Protein AF-Q2UN15-F1 (afdb_monomer_lite)

Radius of gyration: 18.94 Å; chains: 1; bounding box: 46×38×46 Å

pLDDT: mean 88.73, std 11.24, range [35.12, 97.62]

Organism: Aspergillus oryzae (strain ATCC 42149 / RIB 40) (NCBI:txid510516)

Secondary structure (DSSP, 8-state):
--S--SSTTHHHHHHHHHTSSSTT----SEEEEE-TTT--EEEEEEGGGEE-GGG--EEHHHHHHHHHHHSTTTEEEEEEEEE--TT-SSPEEEEEEEEPTT----------

Foldseek 3Di:
DDPFADDPCGNVVRCVQFDPVPHPGGDPQWDWDADPPPRDIDTQGGNVQWAAWPNDTGGCVVVVVCCCVPVVVWFPDKDKHWDDDPPDPGIDIDMDTDTDVPRDDPPPDDPD

Structure (mmCIF, N/CA/C/O backbone):
data_AF-Q2UN15-F1
#
_entry.id   AF-Q2UN15-F1
#
loop_
_atom_site.group_PDB
_atom_site.id
_atom_site.type_symbol
_atom_site.label_atom_id
_atom_site.label_alt_id
_atom_site.label_comp_id
_atom_site.label_asym_id
_atom_site.label_entity_id
_atom_site.label_seq_id
_atom_site.pdbx_PDB_ins_code
_atom_site.Cartn_x
_atom_site.Cartn_y
_atom_site.Cartn_z
_atom_site.occupancy
_atom_site.B_iso_or_equiv
_atom_site.auth_seq_id
_atom_site.auth_comp_id
_atom_site.auth_asym_id
_atom_site.auth_atom_id
_atom_site.pdbx_PDB_model_num
ATOM 1 N N . MET A 1 1 ? 13.603 -16.073 -10.465 1.00 84.44 1 MET A N 1
ATOM 2 C CA . MET A 1 1 ? 12.562 -15.554 -11.373 1.00 84.44 1 MET A CA 1
ATOM 3 C C . MET A 1 1 ? 11.772 -16.713 -11.947 1.00 84.44 1 MET A C 1
ATOM 5 O O . MET A 1 1 ? 12.401 -17.716 -12.276 1.00 84.44 1 MET A O 1
ATOM 9 N N . PRO A 1 2 ? 10.439 -16.611 -12.058 1.00 91.31 2 PRO A N 1
ATOM 10 C CA . PRO A 1 2 ? 9.647 -17.548 -12.850 1.00 91.31 2 PRO A CA 1
ATOM 11 C C . PRO A 1 2 ? 10.172 -17.654 -14.288 1.00 91.31 2 PRO A C 1
ATOM 13 O O . PRO A 1 2 ? 10.703 -16.686 -14.832 1.00 91.31 2 PRO A O 1
ATOM 16 N N . VAL A 1 3 ? 10.016 -18.823 -14.912 1.00 92.25 3 VAL A N 1
ATOM 17 C CA . VAL A 1 3 ? 10.369 -19.001 -16.333 1.00 92.25 3 VAL A CA 1
ATOM 18 C C . VAL A 1 3 ? 9.322 -18.325 -17.224 1.00 92.25 3 VAL A C 1
ATOM 20 O O . VAL A 1 3 ? 9.669 -17.620 -18.165 1.00 92.25 3 VAL A O 1
ATOM 23 N N . SER A 1 4 ? 8.039 -18.512 -16.904 1.00 95.06 4 SER A N 1
ATOM 24 C CA . SER A 1 4 ? 6.898 -17.892 -17.578 1.00 95.06 4 SER A CA 1
ATOM 25 C C . SER A 1 4 ? 5.624 -18.043 -16.744 1.00 95.06 4 SER A C 1
ATOM 27 O O . SER A 1 4 ? 5.589 -18.812 -15.780 1.00 95.06 4 SER A O 1
ATOM 29 N N . PHE A 1 5 ? 4.557 -17.327 -17.110 1.00 97.38 5 PHE A N 1
ATOM 30 C CA . PHE A 1 5 ? 3.218 -17.655 -16.619 1.00 97.38 5 PHE A CA 1
ATOM 31 C C . PHE A 1 5 ? 2.614 -18.822 -17.400 1.00 97.38 5 PHE A C 1
ATOM 33 O O . PHE A 1 5 ? 2.872 -19.002 -18.587 1.00 97.38 5 PHE A O 1
ATOM 40 N N . TRP A 1 6 ? 1.765 -19.591 -16.725 1.00 96.94 6 TRP A N 1
ATOM 41 C CA . TRP A 1 6 ? 1.025 -20.694 -17.326 1.00 96.94 6 TRP A CA 1
ATOM 42 C C . TRP A 1 6 ? -0.119 -20.204 -18.235 1.00 96.94 6 TRP A C 1
ATOM 44 O O . TRP A 1 6 ? -0.790 -19.214 -17.927 1.00 96.94 6 TRP A O 1
ATOM 54 N N . GLY A 1 7 ? -0.382 -20.941 -19.320 1.00 95.88 7 GLY A N 1
ATOM 55 C CA . GLY A 1 7 ? -1.495 -20.707 -20.247 1.00 95.88 7 GLY A CA 1
ATOM 56 C C . GLY A 1 7 ? -1.145 -19.874 -21.487 1.00 95.88 7 GLY A C 1
ATOM 57 O O . GLY A 1 7 ? 0.006 -19.502 -21.722 1.00 95.88 7 GLY A O 1
ATOM 58 N N . GLN A 1 8 ? -2.164 -19.593 -22.305 1.00 97.06 8 GLN A N 1
ATOM 59 C CA . GLN A 1 8 ? -2.020 -18.790 -23.522 1.00 97.06 8 GLN A CA 1
ATOM 60 C C . GLN A 1 8 ? -1.488 -17.388 -23.190 1.00 97.06 8 GLN A C 1
ATOM 62 O O . GLN A 1 8 ? -1.878 -16.777 -22.193 1.00 97.06 8 GLN A O 1
ATOM 67 N N . ASP A 1 9 ? -0.562 -16.897 -24.018 1.00 96.56 9 ASP A N 1
ATOM 68 C CA . ASP A 1 9 ? 0.125 -15.611 -23.838 1.00 96.56 9 ASP A CA 1
ATOM 69 C C . ASP A 1 9 ? 0.858 -15.456 -22.489 1.00 96.56 9 ASP A C 1
ATOM 71 O O . ASP A 1 9 ? 1.171 -14.338 -22.073 1.00 96.56 9 ASP A O 1
ATOM 75 N N . GLY A 1 10 ? 1.197 -16.563 -21.817 1.00 97.06 10 GLY A N 1
ATOM 76 C CA . GLY A 1 10 ? 1.881 -16.557 -20.524 1.00 97.06 10 GLY A CA 1
ATOM 77 C C . GLY A 1 10 ? 3.171 -15.728 -20.503 1.00 97.06 10 GLY A C 1
ATOM 78 O O . GLY A 1 10 ? 3.349 -14.888 -19.624 1.00 97.06 10 GLY A O 1
ATOM 79 N N . ASN A 1 11 ? 4.023 -15.868 -21.524 1.00 96.06 11 ASN A N 1
ATOM 80 C CA . ASN A 1 11 ? 5.242 -15.059 -21.668 1.00 96.06 11 ASN A CA 1
ATOM 81 C C . ASN A 1 11 ? 4.942 -13.560 -21.802 1.00 96.06 11 ASN A C 1
ATOM 83 O O . ASN A 1 11 ? 5.592 -12.742 -21.157 1.00 96.06 11 ASN A O 1
ATOM 87 N N . LYS A 1 12 ? 3.933 -13.188 -22.604 1.00 96.50 12 LYS A N 1
ATOM 88 C CA . LYS A 1 12 ? 3.556 -11.779 -22.792 1.00 96.50 12 LYS A CA 1
ATOM 89 C C . LYS A 1 12 ? 2.997 -11.182 -21.504 1.00 96.50 12 LYS A C 1
ATOM 91 O O . LYS A 1 12 ? 3.341 -10.058 -21.161 1.00 96.50 12 LYS A O 1
ATOM 96 N N . ARG A 1 13 ? 2.158 -11.928 -20.778 1.00 96.44 13 ARG A N 1
ATOM 97 C CA . ARG A 1 13 ? 1.595 -11.501 -19.485 1.00 96.44 13 ARG A CA 1
ATOM 98 C C . ARG A 1 13 ? 2.679 -11.350 -18.422 1.00 96.44 13 ARG A C 1
ATOM 100 O O . ARG A 1 13 ? 2.653 -10.374 -17.684 1.00 96.44 13 ARG A O 1
ATOM 107 N N . TYR A 1 14 ? 3.628 -12.280 -18.382 1.00 96.00 14 TYR A N 1
ATOM 108 C CA . TYR A 1 14 ? 4.769 -12.229 -17.475 1.00 96.00 14 TYR A CA 1
ATOM 109 C C . TYR A 1 14 ? 5.663 -11.015 -17.752 1.00 96.00 14 TYR A C 1
ATOM 111 O O . TYR A 1 14 ? 5.945 -10.238 -16.843 1.00 96.00 14 TYR A O 1
ATOM 119 N N . HIS A 1 15 ? 6.019 -10.786 -19.021 1.00 95.69 15 HIS A N 1
ATOM 120 C CA . HIS A 1 15 ? 6.769 -9.598 -19.425 1.00 95.69 15 HIS A CA 1
ATOM 121 C C . HIS A 1 15 ? 6.006 -8.311 -19.099 1.00 95.69 15 HIS A C 1
ATOM 123 O O . HIS A 1 15 ? 6.569 -7.376 -18.540 1.00 95.69 15 HIS A O 1
ATOM 129 N N . LYS A 1 16 ? 4.705 -8.261 -19.411 1.00 95.25 16 LYS A N 1
ATOM 130 C CA . LYS A 1 16 ? 3.857 -7.104 -19.109 1.00 95.25 16 LYS A CA 1
ATOM 131 C C . LYS A 1 16 ? 3.799 -6.795 -17.612 1.00 95.25 16 LYS A C 1
ATOM 133 O O . LYS A 1 16 ? 3.758 -5.626 -17.257 1.00 95.25 16 LYS A O 1
ATOM 138 N N . ALA A 1 17 ? 3.781 -7.821 -16.764 1.00 93.38 17 ALA A N 1
ATOM 139 C CA . ALA A 1 17 ? 3.676 -7.657 -15.320 1.00 93.38 17 ALA A CA 1
ATOM 140 C C . ALA A 1 17 ? 4.956 -7.107 -14.672 1.00 93.38 17 ALA A C 1
ATOM 142 O O . ALA A 1 17 ? 4.837 -6.354 -13.715 1.00 93.38 17 ALA A O 1
ATOM 143 N N . TYR A 1 18 ? 6.145 -7.471 -15.173 1.00 95.56 18 TYR A N 1
ATOM 144 C CA . TYR A 1 18 ? 7.397 -7.210 -14.446 1.00 95.56 18 TYR A CA 1
ATOM 145 C C . TYR A 1 18 ? 8.525 -6.563 -15.254 1.00 95.56 18 TYR A C 1
ATOM 147 O O . TYR A 1 18 ? 9.504 -6.152 -14.657 1.00 95.56 18 TYR A O 1
ATOM 155 N N . PHE A 1 19 ? 8.451 -6.498 -16.584 1.00 95.56 19 PHE A N 1
ATOM 156 C CA . PHE A 1 19 ? 9.568 -6.028 -17.427 1.00 95.56 19 PHE A CA 1
ATOM 157 C C . PHE A 1 19 ? 9.156 -4.965 -18.452 1.00 95.56 19 PHE A C 1
ATOM 159 O O . PHE A 1 19 ? 9.990 -4.441 -19.179 1.00 95.56 19 PHE A O 1
ATOM 166 N N . ALA A 1 20 ? 7.864 -4.641 -18.553 1.00 95.06 20 ALA A N 1
ATOM 167 C CA . ALA A 1 20 ? 7.374 -3.691 -19.550 1.00 95.06 20 ALA A CA 1
ATOM 168 C C . ALA A 1 20 ? 7.716 -2.227 -19.242 1.00 95.06 20 ALA A C 1
ATOM 170 O O . ALA A 1 20 ? 7.676 -1.405 -20.152 1.00 95.06 20 ALA A O 1
ATOM 171 N N . GLU A 1 21 ? 8.015 -1.898 -17.986 1.00 93.69 21 GLU A N 1
ATOM 172 C CA . GLU A 1 21 ? 8.323 -0.526 -17.574 1.00 93.69 21 GLU A CA 1
ATOM 173 C C . GLU A 1 21 ? 9.798 -0.170 -17.804 1.00 93.69 21 GLU A C 1
ATOM 175 O O . GLU A 1 21 ? 10.104 0.918 -18.285 1.00 93.69 21 GLU A O 1
ATOM 180 N N . PHE A 1 22 ? 10.706 -1.109 -17.524 1.00 94.31 22 PHE A N 1
ATOM 181 C CA . PHE A 1 22 ? 12.146 -0.929 -17.676 1.00 94.31 22 PHE A CA 1
ATOM 182 C C . PHE A 1 22 ? 12.754 -2.156 -18.358 1.00 94.31 22 PHE A C 1
ATOM 184 O O . PHE A 1 22 ? 12.658 -3.273 -17.848 1.00 94.31 22 PHE A O 1
ATOM 191 N N . ASP A 1 23 ? 13.396 -1.943 -19.509 1.00 94.00 23 ASP A N 1
ATOM 192 C CA . ASP A 1 23 ? 13.946 -3.030 -20.319 1.00 94.00 23 ASP A CA 1
ATOM 193 C C . ASP A 1 23 ? 14.992 -3.845 -19.540 1.00 94.00 23 ASP A C 1
ATOM 195 O O . ASP A 1 23 ? 15.934 -3.300 -18.963 1.00 94.00 23 ASP A O 1
ATOM 199 N N . GLY A 1 24 ? 14.792 -5.163 -19.488 1.00 93.38 24 GLY A N 1
ATOM 200 C CA . GLY A 1 24 ? 15.648 -6.096 -18.752 1.00 93.38 24 GLY A CA 1
ATOM 201 C C . GLY A 1 24 ? 15.609 -5.980 -17.220 1.00 93.38 24 GLY A C 1
ATOM 202 O O . GLY A 1 24 ? 16.338 -6.716 -16.550 1.00 93.38 24 GLY A O 1
ATOM 203 N N . VAL A 1 25 ? 14.770 -5.111 -16.645 1.00 95.94 25 VAL A N 1
ATOM 204 C CA . VAL A 1 25 ? 14.704 -4.869 -15.195 1.00 95.94 25 VAL A CA 1
ATOM 205 C C . VAL A 1 25 ? 13.356 -5.310 -14.637 1.00 95.94 25 VAL A C 1
ATOM 207 O O . VAL A 1 25 ? 12.304 -4.967 -15.164 1.00 95.94 25 VAL A O 1
ATOM 210 N N . TRP A 1 26 ? 13.393 -6.059 -13.535 1.00 95.62 26 TRP A N 1
ATOM 211 C CA . TRP A 1 26 ? 12.190 -6.492 -12.831 1.00 95.62 26 TRP A CA 1
ATOM 212 C C . TRP A 1 26 ? 11.587 -5.365 -11.992 1.00 95.62 26 TRP A C 1
ATOM 214 O O . TRP A 1 26 ? 12.219 -4.885 -11.048 1.00 95.62 26 TRP A O 1
ATOM 224 N N . THR A 1 27 ? 10.333 -5.018 -12.259 1.00 94.94 27 THR A N 1
ATOM 225 C CA . THR A 1 27 ? 9.518 -4.130 -11.433 1.00 94.94 27 THR A CA 1
ATOM 226 C C . THR A 1 27 ? 8.632 -4.936 -10.497 1.00 94.94 27 THR A C 1
ATOM 228 O O . THR A 1 27 ? 7.707 -5.618 -10.917 1.00 94.94 27 THR A O 1
ATOM 231 N N . HIS A 1 28 ? 8.902 -4.870 -9.190 1.00 93.75 28 HIS A N 1
ATOM 232 C CA . HIS A 1 28 ? 8.101 -5.620 -8.216 1.00 93.75 28 HIS A CA 1
ATOM 233 C C . HIS A 1 28 ? 6.683 -5.056 -8.044 1.00 93.75 28 HIS A C 1
ATOM 235 O O . HIS A 1 28 ? 5.768 -5.802 -7.702 1.00 93.75 28 HIS A O 1
ATOM 241 N N . GLY A 1 29 ? 6.503 -3.762 -8.329 1.00 90.75 29 GLY A N 1
ATOM 242 C CA . GLY A 1 29 ? 5.233 -3.062 -8.160 1.00 90.75 29 GLY A CA 1
ATOM 243 C C . GLY A 1 29 ? 5.027 -2.481 -6.761 1.00 90.75 29 GLY A C 1
ATOM 244 O O . GLY A 1 29 ? 3.878 -2.315 -6.361 1.00 90.75 29 GLY A O 1
ATOM 245 N N . ASP A 1 30 ? 6.112 -2.168 -6.044 1.00 90.19 30 ASP A N 1
ATOM 246 C CA . ASP A 1 30 ? 6.115 -1.488 -4.742 1.00 90.19 30 ASP A CA 1
ATOM 247 C C . ASP A 1 30 ? 6.848 -0.146 -4.826 1.00 90.19 30 ASP A C 1
ATOM 249 O O . ASP A 1 30 ? 7.865 -0.031 -5.519 1.00 90.19 30 ASP A O 1
ATOM 253 N N . PHE A 1 31 ? 6.378 0.849 -4.070 1.00 87.25 31 PHE A N 1
ATOM 254 C CA . PHE A 1 31 ? 7.165 2.044 -3.779 1.00 87.25 31 PHE A CA 1
ATOM 255 C C . PHE A 1 31 ? 8.123 1.764 -2.630 1.00 87.25 31 PHE A C 1
ATOM 257 O O . PHE A 1 31 ? 7.729 1.310 -1.556 1.00 87.25 31 PHE A O 1
ATOM 264 N N . VAL A 1 32 ? 9.400 2.063 -2.854 1.00 90.44 32 VAL A N 1
ATOM 265 C CA . VAL A 1 32 ? 10.463 1.852 -1.873 1.00 90.44 32 VAL A CA 1
ATOM 266 C C . VAL A 1 32 ? 11.314 3.109 -1.781 1.00 90.44 32 VAL A C 1
ATOM 268 O O . VAL A 1 32 ? 11.646 3.718 -2.798 1.00 90.44 32 VAL A O 1
ATOM 271 N N . SER A 1 33 ? 11.697 3.490 -0.566 1.00 91.06 33 SER A N 1
ATOM 272 C CA . SER A 1 33 ? 12.747 4.485 -0.333 1.00 91.06 33 SER A CA 1
ATOM 273 C C . SER A 1 33 ? 13.964 3.840 0.318 1.00 91.06 33 SER A C 1
ATOM 275 O O . SER A 1 33 ? 13.861 2.851 1.042 1.00 91.06 33 SER A O 1
ATOM 277 N N . THR A 1 34 ? 15.136 4.412 0.056 1.00 96.06 34 THR A N 1
ATOM 278 C CA . THR A 1 34 ? 16.409 3.916 0.582 1.00 96.06 34 THR A CA 1
ATOM 279 C C . THR A 1 34 ? 17.007 4.953 1.516 1.00 96.06 34 THR A C 1
ATOM 281 O O . THR A 1 34 ? 17.221 6.099 1.117 1.00 96.06 34 THR A O 1
ATOM 284 N N . HIS A 1 35 ? 17.337 4.559 2.745 1.00 96.50 35 HIS A N 1
ATOM 285 C CA . HIS A 1 35 ? 18.030 5.438 3.677 1.00 96.50 35 HIS A CA 1
ATOM 286 C C . HIS A 1 35 ? 19.407 5.832 3.104 1.00 96.50 35 HIS A C 1
ATOM 288 O O . HIS A 1 35 ? 20.209 4.949 2.780 1.00 96.50 35 HIS A O 1
ATOM 294 N N . PRO A 1 36 ? 19.758 7.129 3.018 1.00 96.25 36 PRO A N 1
ATOM 295 C CA . PRO A 1 36 ? 20.958 7.569 2.303 1.00 96.25 36 PRO A CA 1
ATOM 296 C C . PRO A 1 36 ? 22.263 7.043 2.920 1.00 96.25 36 PRO A C 1
ATOM 298 O O . PRO A 1 36 ? 23.202 6.742 2.182 1.00 96.25 36 PRO A O 1
ATOM 301 N N . ILE A 1 37 ? 22.303 6.890 4.249 1.00 97.25 37 ILE A N 1
ATOM 302 C CA . ILE A 1 37 ? 23.482 6.426 5.002 1.00 97.25 37 ILE A CA 1
ATOM 303 C C . ILE A 1 37 ? 23.460 4.904 5.206 1.00 97.25 37 ILE A C 1
ATOM 305 O O . ILE A 1 37 ? 24.289 4.200 4.644 1.00 97.25 37 ILE A O 1
ATOM 309 N N . THR A 1 38 ? 22.495 4.387 5.975 1.00 97.62 38 THR A N 1
ATOM 310 C CA . THR A 1 38 ? 22.408 2.961 6.341 1.00 97.62 38 THR A CA 1
ATOM 311 C C . THR A 1 38 ? 22.015 2.031 5.192 1.00 97.62 38 THR A C 1
ATOM 313 O O . THR A 1 38 ? 22.152 0.821 5.332 1.00 97.62 38 THR A O 1
ATOM 316 N N . LYS A 1 39 ? 21.516 2.574 4.070 1.00 96.88 39 LYS A N 1
ATOM 317 C CA . LYS A 1 39 ? 20.993 1.821 2.915 1.00 96.88 39 LYS A CA 1
ATOM 318 C C . LYS A 1 39 ? 19.809 0.903 3.235 1.00 96.88 39 LYS A C 1
ATOM 320 O O . LYS A 1 39 ? 19.473 0.040 2.431 1.00 96.88 39 LYS A O 1
ATOM 325 N N . GLN A 1 40 ? 19.153 1.111 4.376 1.00 96.75 40 GLN A N 1
ATOM 326 C CA . GLN A 1 40 ? 17.915 0.418 4.717 1.00 96.75 40 GLN A CA 1
ATOM 327 C C . GLN A 1 40 ? 16.824 0.738 3.690 1.00 96.75 40 GLN A C 1
ATOM 329 O O . GLN A 1 40 ? 16.677 1.892 3.289 1.00 96.75 40 GLN A O 1
ATOM 334 N N . LEU A 1 41 ? 16.069 -0.280 3.281 1.00 94.38 41 LEU A N 1
ATOM 335 C CA . LEU A 1 41 ? 14.914 -0.134 2.400 1.00 94.38 41 LEU A CA 1
ATOM 336 C C . LEU A 1 41 ? 13.640 0.004 3.236 1.00 94.38 41 LEU A C 1
ATOM 338 O O . LEU A 1 41 ? 13.416 -0.788 4.152 1.00 94.38 41 LEU A O 1
ATOM 342 N N . PHE A 1 42 ? 12.801 0.974 2.890 1.00 88.88 42 PHE A N 1
ATOM 343 C CA . PHE A 1 42 ? 11.472 1.162 3.464 1.00 88.88 42 PHE A CA 1
ATOM 344 C C . PHE A 1 42 ? 10.427 0.938 2.377 1.00 88.88 42 PHE A C 1
ATOM 346 O O . PHE A 1 42 ? 10.393 1.680 1.396 1.00 88.88 42 PHE A O 1
ATOM 353 N N . SER A 1 43 ? 9.589 -0.085 2.549 1.00 87.31 43 SER A N 1
ATOM 354 C CA . SER A 1 43 ? 8.439 -0.31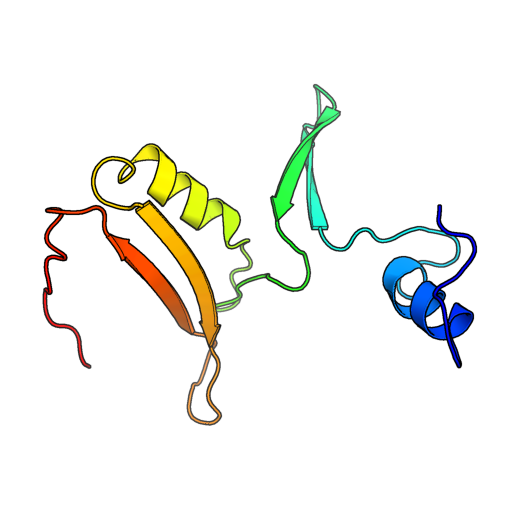2 1.674 1.00 87.31 43 SER A CA 1
ATOM 355 C C . SER A 1 43 ? 7.296 0.619 2.072 1.00 87.31 43 SER A C 1
ATOM 357 O O . SER A 1 43 ? 6.911 0.664 3.239 1.00 87.31 43 SER A O 1
ATOM 359 N N . GLN A 1 44 ? 6.771 1.355 1.097 1.00 83.06 44 GLN A N 1
ATOM 360 C CA . GLN A 1 44 ? 5.645 2.290 1.225 1.00 83.06 44 GLN A CA 1
ATOM 361 C C . GLN A 1 44 ? 4.346 1.682 0.663 1.00 83.06 44 GLN A C 1
ATOM 363 O O . GLN A 1 44 ? 3.352 2.375 0.452 1.00 83.06 44 GLN A O 1
ATOM 368 N N . GLY A 1 45 ? 4.360 0.376 0.386 1.00 82.06 45 GLY A N 1
ATOM 369 C CA . GLY A 1 45 ? 3.243 -0.345 -0.204 1.00 82.06 45 GLY A CA 1
ATOM 370 C C . GLY A 1 45 ? 3.259 -0.376 -1.731 1.00 82.06 45 GLY A C 1
ATOM 371 O O . GLY A 1 45 ? 4.229 -0.008 -2.395 1.00 82.06 45 GLY A O 1
ATOM 372 N N . ARG A 1 46 ? 2.149 -0.869 -2.276 1.00 85.56 46 ARG A N 1
ATOM 373 C CA . ARG A 1 46 ? 1.968 -1.169 -3.694 1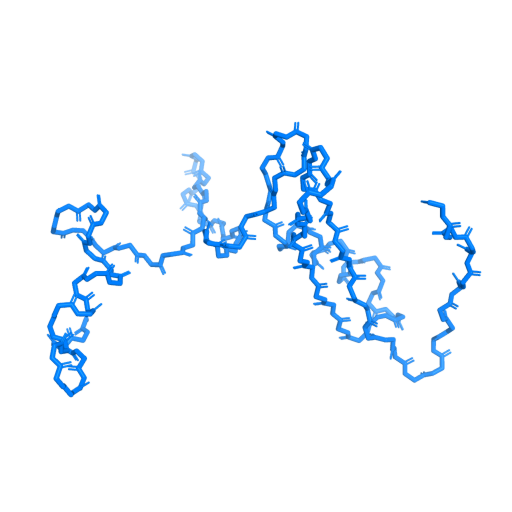.00 85.56 46 ARG A CA 1
ATOM 374 C C . ARG A 1 46 ? 1.959 0.107 -4.544 1.00 85.56 46 ARG A C 1
ATOM 376 O O . ARG A 1 46 ? 1.228 1.049 -4.247 1.00 85.56 46 ARG A O 1
ATOM 383 N N . ALA A 1 47 ? 2.719 0.122 -5.637 1.00 84.81 47 ALA A N 1
ATOM 384 C CA . ALA A 1 47 ? 2.836 1.276 -6.528 1.00 84.81 47 ALA A CA 1
ATOM 385 C C . ALA A 1 47 ? 1.561 1.584 -7.328 1.00 84.81 47 ALA A C 1
ATOM 387 O O . ALA A 1 47 ? 1.292 2.739 -7.652 1.00 84.81 47 ALA A O 1
ATOM 388 N N . ASP A 1 48 ? 0.750 0.565 -7.602 1.00 81.31 48 ASP A N 1
ATOM 389 C CA . ASP A 1 48 ? -0.593 0.690 -8.180 1.00 81.31 48 ASP A CA 1
ATOM 390 C C . ASP A 1 48 ? -1.662 1.079 -7.141 1.00 81.31 48 ASP A C 1
ATOM 392 O O . ASP A 1 48 ? -2.786 1.397 -7.519 1.00 81.31 48 ASP A O 1
ATOM 396 N N . GLY A 1 49 ? -1.317 1.084 -5.848 1.00 74.88 49 GLY A N 1
ATOM 397 C CA . GLY A 1 49 ? -2.188 1.458 -4.730 1.00 74.88 49 GLY A CA 1
ATOM 398 C C . GLY A 1 49 ? -1.936 2.861 -4.166 1.00 74.88 49 GLY A C 1
ATOM 399 O O . GLY A 1 49 ? -2.317 3.124 -3.027 1.00 74.88 49 GLY A O 1
ATOM 400 N N . VAL A 1 50 ? -1.266 3.745 -4.914 1.00 83.19 50 VAL A N 1
ATOM 401 C CA . VAL A 1 50 ? -1.024 5.133 -4.483 1.00 83.19 50 VAL A CA 1
ATOM 402 C C . VAL A 1 50 ? -2.327 5.915 -4.420 1.00 83.19 50 VAL A C 1
ATOM 404 O O . VAL A 1 50 ? -3.089 5.942 -5.384 1.00 83.19 50 VAL A O 1
ATOM 407 N N . LEU A 1 51 ? -2.519 6.606 -3.300 1.00 86.00 51 LEU A N 1
ATOM 408 C CA . LEU A 1 51 ? -3.582 7.581 -3.103 1.00 86.00 51 LEU A CA 1
ATOM 409 C C . LEU A 1 51 ? -3.064 8.954 -3.531 1.00 86.00 51 LEU A C 1
ATOM 411 O O . LEU A 1 51 ? -1.924 9.309 -3.219 1.00 86.00 51 LEU A O 1
ATOM 415 N N . ASN A 1 52 ? -3.877 9.708 -4.266 1.00 88.62 52 ASN A N 1
ATOM 416 C CA . ASN A 1 52 ? -3.501 11.015 -4.804 1.00 88.62 52 ASN A CA 1
ATOM 417 C C . ASN A 1 52 ? -4.602 12.092 -4.677 1.00 88.62 52 ASN A C 1
ATOM 419 O O . ASN A 1 52 ? -4.911 12.754 -5.675 1.00 88.62 52 ASN A O 1
ATOM 423 N N . PRO A 1 53 ? -5.194 12.307 -3.486 1.00 88.06 53 PRO A N 1
ATOM 424 C CA . PRO A 1 53 ? -6.096 13.433 -3.267 1.00 88.06 53 PRO A CA 1
ATOM 425 C C . PRO A 1 53 ? -5.320 14.759 -3.334 1.00 88.06 53 PRO A C 1
ATOM 427 O O . PRO A 1 53 ? -4.228 14.893 -2.776 1.00 88.06 53 PRO A O 1
ATOM 430 N N . SER A 1 54 ? -5.869 15.763 -4.010 1.00 86.19 54 SER A N 1
ATOM 431 C CA . SER A 1 54 ? -5.310 17.118 -4.145 1.00 86.19 54 SER A CA 1
ATOM 432 C C . SER A 1 54 ? -3.887 17.161 -4.706 1.00 86.19 54 SER A C 1
ATOM 434 O O . SER A 1 54 ? -3.137 18.103 -4.449 1.00 86.19 54 SER A O 1
ATOM 436 N N . GLY A 1 55 ? -3.493 16.136 -5.469 1.00 84.12 55 GLY A N 1
ATOM 437 C CA . GLY A 1 55 ? -2.145 16.006 -6.027 1.00 84.12 55 GLY A CA 1
ATOM 438 C C . GLY A 1 55 ? -1.063 15.582 -5.025 1.00 84.12 55 GLY A C 1
ATOM 439 O O . GLY A 1 55 ? 0.120 15.620 -5.371 1.00 84.12 55 GLY A O 1
ATOM 440 N N . VAL A 1 56 ? -1.437 15.184 -3.804 1.00 85.81 56 VAL A N 1
ATOM 441 C CA . VAL A 1 56 ? -0.507 14.673 -2.788 1.00 85.81 56 VAL A CA 1
ATOM 442 C C . VAL A 1 56 ? -0.470 13.152 -2.857 1.00 85.81 56 VAL A C 1
ATOM 444 O O . VAL A 1 56 ? -1.464 12.496 -2.565 1.00 85.81 56 VAL A O 1
ATOM 447 N N . ARG A 1 57 ? 0.694 12.593 -3.207 1.00 85.94 57 ARG A N 1
ATOM 448 C CA . ARG A 1 57 ? 0.896 11.145 -3.331 1.00 85.94 57 ARG A CA 1
ATOM 449 C C . ARG A 1 57 ? 1.381 10.528 -2.032 1.00 85.94 57 ARG A C 1
ATOM 451 O O . ARG A 1 57 ? 2.439 10.913 -1.541 1.00 85.94 57 ARG A O 1
ATOM 458 N N . PHE A 1 58 ? 0.662 9.526 -1.550 1.00 85.88 58 PHE A N 1
ATOM 459 C CA . PHE A 1 58 ? 1.079 8.716 -0.410 1.00 85.88 58 PHE A CA 1
ATOM 460 C C . PHE A 1 58 ? 0.550 7.284 -0.526 1.00 85.88 58 PHE A C 1
ATOM 462 O O . PHE A 1 58 ? -0.404 7.000 -1.256 1.00 85.88 58 PHE A O 1
ATOM 469 N N . GLY A 1 59 ? 1.209 6.363 0.172 1.00 85.25 59 GLY A N 1
ATOM 470 C CA . GLY A 1 59 ? 0.805 4.962 0.232 1.00 85.25 59 GLY A CA 1
ATOM 471 C C . GLY A 1 59 ? -0.230 4.723 1.327 1.00 85.25 59 GLY A C 1
ATOM 472 O O . GLY A 1 59 ? -0.162 5.315 2.405 1.00 85.25 59 GLY A O 1
ATOM 473 N N . SER A 1 60 ? -1.153 3.785 1.106 1.00 87.50 60 SER A N 1
ATOM 474 C CA . SER A 1 60 ? -2.106 3.366 2.144 1.00 87.50 60 SER A CA 1
ATOM 475 C C . SER A 1 60 ? -1.416 2.834 3.411 1.00 87.50 60 SER A C 1
ATOM 477 O O . SER A 1 60 ? -1.998 2.884 4.492 1.00 87.50 60 SER A O 1
ATOM 479 N N . SER A 1 61 ? -0.172 2.349 3.297 1.00 86.94 61 SER A N 1
ATOM 480 C CA . SER A 1 61 ? 0.621 1.857 4.430 1.00 86.94 61 SER A CA 1
ATOM 481 C C . SER A 1 61 ? 0.877 2.921 5.493 1.00 86.94 61 SER A C 1
ATOM 483 O O . SER A 1 61 ? 0.935 2.581 6.669 1.00 86.94 61 SER A O 1
ATOM 485 N N . GLU A 1 62 ? 1.003 4.194 5.109 1.00 86.56 62 GLU A N 1
ATOM 486 C CA . GLU A 1 62 ? 1.196 5.285 6.072 1.00 86.56 62 GLU A CA 1
ATOM 487 C C . GLU A 1 62 ? -0.038 5.448 6.970 1.00 86.56 62 GLU A C 1
ATOM 489 O O . GLU A 1 62 ? 0.087 5.621 8.181 1.00 86.56 62 GLU A O 1
ATOM 494 N N . ILE A 1 63 ? -1.239 5.302 6.398 1.00 90.75 63 ILE A N 1
ATOM 495 C CA . ILE A 1 63 ? -2.493 5.303 7.161 1.00 90.75 63 ILE A CA 1
ATOM 496 C C . ILE A 1 63 ? -2.562 4.064 8.056 1.00 90.75 63 ILE A C 1
ATOM 498 O O . ILE A 1 63 ? -2.867 4.187 9.242 1.00 90.75 63 ILE A O 1
ATOM 502 N N . TYR A 1 64 ? -2.242 2.881 7.523 1.00 91.62 64 TYR A N 1
ATOM 503 C CA . TYR A 1 64 ? -2.269 1.638 8.300 1.00 91.62 64 TYR A CA 1
ATOM 504 C C . TYR A 1 64 ? -1.327 1.688 9.501 1.00 91.62 64 TYR A C 1
ATOM 506 O O . TYR A 1 64 ? -1.711 1.271 10.589 1.00 91.62 64 TYR A O 1
ATOM 514 N N . GLN A 1 65 ? -0.144 2.284 9.342 1.00 91.38 65 GLN A N 1
ATOM 515 C CA . GLN A 1 65 ? 0.806 2.457 10.436 1.00 91.38 65 GLN A CA 1
ATOM 516 C C . GLN A 1 65 ? 0.235 3.332 11.567 1.00 91.38 65 GLN A C 1
ATOM 518 O O . GLN A 1 65 ? 0.451 3.040 12.746 1.00 91.38 65 GLN A O 1
ATOM 523 N N . VAL A 1 66 ? -0.517 4.390 11.243 1.00 93.12 66 VAL A N 1
ATOM 524 C CA . VAL A 1 66 ? -1.194 5.219 12.258 1.00 93.12 66 VAL A CA 1
ATOM 525 C C . VAL A 1 66 ? -2.308 4.429 12.948 1.00 93.12 66 VAL A C 1
ATOM 527 O O . VAL A 1 66 ? -2.410 4.466 14.174 1.00 93.12 66 VAL A O 1
ATOM 530 N N . ILE A 1 67 ? -3.111 3.681 12.187 1.00 94.44 67 ILE A N 1
ATOM 531 C CA . ILE A 1 67 ? -4.178 2.837 12.742 1.00 94.44 67 ILE A CA 1
ATOM 532 C C . ILE A 1 67 ? -3.611 1.785 13.699 1.00 94.44 67 ILE A C 1
ATOM 534 O O . ILE A 1 67 ? -4.094 1.653 14.820 1.00 94.44 67 ILE A O 1
ATOM 538 N N . GLU A 1 68 ? -2.550 1.093 13.301 1.00 91.81 68 GLU A N 1
ATOM 539 C CA . GLU A 1 68 ? -1.915 0.059 14.115 1.00 91.81 68 GLU A CA 1
ATOM 540 C C . GLU A 1 68 ? -1.228 0.638 15.366 1.00 91.81 68 GLU A C 1
ATOM 542 O O . GLU A 1 68 ? -1.317 0.069 16.455 1.00 91.81 68 GLU A O 1
ATOM 547 N N . SER A 1 69 ? -0.578 1.799 15.252 1.00 93.56 69 SER A N 1
ATOM 548 C CA . SER A 1 69 ? 0.140 2.403 16.384 1.00 93.56 69 SER A CA 1
ATOM 549 C C . SER A 1 69 ? -0.768 3.082 17.410 1.00 93.56 69 SER A C 1
ATOM 551 O O . SER A 1 69 ? -0.454 3.050 18.600 1.00 93.56 69 SER A O 1
ATOM 553 N N . VAL A 1 70 ? -1.877 3.690 16.978 1.00 93.56 70 VAL A N 1
ATOM 554 C CA . VAL A 1 70 ? -2.737 4.512 17.849 1.00 93.56 70 VAL A CA 1
ATOM 555 C C . VAL A 1 70 ? -4.045 3.811 18.215 1.00 93.56 70 VAL A C 1
ATOM 557 O O . VAL A 1 70 ? -4.523 3.984 19.332 1.00 93.56 70 VAL A O 1
ATOM 560 N N . PHE A 1 71 ? -4.614 3.011 17.310 1.00 92.25 71 PHE A N 1
ATOM 561 C CA . PHE A 1 71 ? -5.975 2.464 17.427 1.00 92.25 71 PHE A CA 1
ATOM 562 C C . PHE A 1 71 ? -6.014 0.931 17.445 1.00 92.25 71 PHE A C 1
ATOM 564 O O . PHE A 1 71 ? -7.048 0.318 17.172 1.00 92.25 71 PHE A O 1
ATOM 571 N N . SER A 1 72 ? -4.895 0.277 17.764 1.00 92.06 72 SER A N 1
ATOM 572 C CA . SER A 1 72 ? -4.806 -1.188 17.781 1.00 92.06 72 SER A CA 1
ATOM 573 C C . SER A 1 72 ? -5.677 -1.855 18.843 1.00 92.06 72 SER A C 1
ATOM 575 O O . SER A 1 72 ? -5.891 -3.064 18.763 1.00 92.06 72 SER A O 1
ATOM 577 N N . ASN A 1 73 ? -6.201 -1.130 19.833 1.00 92.50 73 ASN A N 1
ATOM 578 C CA . ASN A 1 73 ? -7.115 -1.695 20.831 1.00 92.50 73 ASN A CA 1
ATOM 579 C C . ASN A 1 73 ? -8.574 -1.704 20.352 1.00 92.50 73 ASN A C 1
ATOM 581 O O . ASN A 1 73 ? -9.366 -2.515 20.832 1.00 92.50 73 ASN A O 1
ATOM 585 N N . GLU A 1 74 ? -8.914 -0.854 19.387 1.00 93.69 74 GLU A N 1
ATOM 586 C CA . GLU A 1 74 ? -10.266 -0.640 18.880 1.00 93.69 74 GLU A CA 1
ATOM 587 C C . GLU A 1 74 ? -10.465 -1.245 17.487 1.00 93.69 74 GLU A C 1
ATOM 589 O O . GLU A 1 74 ? -11.526 -1.805 17.200 1.00 93.69 74 GLU A O 1
ATOM 594 N N . VAL A 1 75 ? -9.451 -1.153 16.626 1.00 94.06 75 VAL A N 1
ATOM 595 C CA . VAL A 1 75 ? -9.500 -1.595 15.230 1.00 94.06 75 VAL A CA 1
ATOM 596 C C . VAL A 1 75 ? -8.854 -2.973 15.101 1.00 94.06 75 VAL A C 1
ATOM 598 O O . VAL A 1 75 ? -7.740 -3.215 15.560 1.00 94.06 75 VAL A O 1
ATOM 601 N N . GLU A 1 76 ? -9.587 -3.904 14.499 1.00 94.25 76 GLU A N 1
ATOM 602 C CA . GLU A 1 76 ? -9.108 -5.243 14.160 1.00 94.25 76 GLU A CA 1
ATOM 603 C C . GLU A 1 76 ? -8.397 -5.251 12.806 1.00 94.25 76 GLU A C 1
ATOM 605 O O . GLU A 1 76 ? -7.366 -5.900 12.666 1.00 94.25 76 GLU A O 1
ATOM 610 N N . ASP A 1 77 ? -8.950 -4.544 11.818 1.00 93.81 77 ASP A N 1
ATOM 611 C CA . ASP A 1 77 ? -8.408 -4.467 10.460 1.00 93.81 77 ASP A CA 1
ATOM 612 C C . ASP A 1 77 ? -8.839 -3.160 9.775 1.00 93.81 77 ASP A C 1
ATOM 614 O O . ASP A 1 77 ? -9.830 -2.535 10.170 1.00 93.81 77 ASP A O 1
ATOM 618 N N . SER A 1 78 ? -8.117 -2.739 8.739 1.00 93.81 78 SER A N 1
ATOM 619 C CA . SER A 1 78 ? -8.433 -1.525 7.985 1.00 93.81 78 SER A CA 1
ATOM 620 C C . SER A 1 78 ? -8.101 -1.647 6.501 1.00 93.81 78 SER A C 1
ATOM 622 O O . SER A 1 78 ? -7.127 -2.286 6.116 1.00 93.81 78 SER A O 1
ATOM 624 N N . LEU A 1 79 ? -8.903 -0.992 5.662 1.00 93.06 79 LEU A N 1
ATOM 625 C CA . LEU A 1 79 ? -8.693 -0.926 4.219 1.00 93.06 79 LEU A CA 1
ATOM 626 C C . LEU A 1 79 ? -8.888 0.507 3.738 1.00 93.06 79 LEU A C 1
ATOM 628 O O . LEU A 1 79 ? -9.960 1.088 3.898 1.00 93.06 79 LEU A O 1
ATOM 632 N N . CYS A 1 80 ? -7.860 1.061 3.111 1.00 92.50 80 CYS A N 1
ATOM 633 C CA . CYS A 1 80 ? -7.884 2.397 2.550 1.00 92.50 80 CYS A CA 1
ATOM 634 C C . CYS A 1 80 ? -7.929 2.326 1.023 1.00 92.50 80 CYS A C 1
ATOM 636 O O . CYS A 1 80 ? -7.130 1.616 0.410 1.00 92.50 80 CYS A O 1
ATOM 638 N N . VAL A 1 81 ? -8.871 3.044 0.410 1.00 91.25 81 VAL A N 1
ATOM 639 C CA . VAL A 1 81 ? -9.066 3.054 -1.044 1.00 91.25 81 VAL A CA 1
ATOM 640 C C . VAL A 1 81 ? -9.233 4.473 -1.571 1.00 91.25 81 VAL A C 1
ATOM 642 O O . VAL A 1 81 ? -9.944 5.291 -0.987 1.00 91.25 81 VAL A O 1
ATOM 645 N N . GLY A 1 82 ? -8.610 4.746 -2.714 1.00 90.75 82 GLY A N 1
ATOM 646 C CA . GLY A 1 82 ? -8.891 5.932 -3.511 1.00 90.75 82 GLY A CA 1
ATOM 647 C C . GLY A 1 82 ? -10.192 5.727 -4.279 1.00 90.75 82 GLY A C 1
ATOM 648 O O . GLY A 1 82 ? -10.423 4.672 -4.874 1.00 90.75 82 GLY A O 1
ATOM 649 N N . GLN A 1 83 ? -11.068 6.723 -4.263 1.00 91.31 83 GLN A N 1
ATOM 650 C CA . GLN A 1 83 ? -12.283 6.738 -5.058 1.00 91.31 83 GLN A CA 1
ATOM 651 C C . GLN A 1 83 ? -12.373 8.045 -5.832 1.00 91.31 83 GLN A C 1
ATOM 653 O O . GLN A 1 83 ? -12.307 9.128 -5.260 1.00 91.31 83 GLN A O 1
ATOM 658 N N . ARG A 1 84 ? -12.625 7.936 -7.135 1.00 90.31 84 ARG A N 1
ATOM 659 C CA . ARG A 1 84 ? -12.926 9.079 -7.990 1.00 90.31 84 ARG A CA 1
ATOM 660 C C . ARG A 1 84 ? -14.166 8.786 -8.822 1.00 90.31 84 ARG A C 1
ATOM 662 O O . ARG A 1 84 ? -14.135 7.930 -9.706 1.00 90.31 84 ARG A O 1
ATOM 669 N N . ARG A 1 85 ? -15.273 9.463 -8.523 1.00 91.50 85 ARG A N 1
ATOM 670 C CA . ARG A 1 85 ? -16.507 9.384 -9.320 1.00 91.50 85 ARG A CA 1
ATOM 671 C C . ARG A 1 85 ? -16.451 10.391 -10.471 1.00 91.50 85 ARG A C 1
ATOM 673 O O . ARG A 1 85 ? -15.727 11.377 -10.372 1.00 91.50 85 ARG A O 1
ATOM 680 N N . PRO A 1 86 ? -17.254 10.210 -11.536 1.00 92.25 86 PRO A N 1
ATOM 681 C CA . PRO A 1 86 ? -17.307 11.166 -12.646 1.00 92.25 86 PRO A CA 1
ATOM 682 C C . PRO A 1 86 ? -17.667 12.601 -12.233 1.00 92.25 86 PRO A C 1
ATOM 684 O O . PRO A 1 86 ? -17.295 13.544 -12.920 1.00 92.25 86 PRO A O 1
ATOM 687 N N . SER A 1 87 ? -18.398 12.761 -11.127 1.00 93.69 87 SER A N 1
ATOM 688 C CA . SER A 1 87 ? -18.781 14.054 -10.554 1.00 93.69 87 SER A CA 1
ATOM 689 C C . SER A 1 87 ? -17.737 14.655 -9.613 1.00 93.69 87 SER A C 1
ATOM 691 O O . SER A 1 87 ? -17.886 15.805 -9.213 1.00 93.69 87 SER A O 1
ATOM 693 N N . ASP A 1 88 ? -16.736 13.880 -9.190 1.00 89.69 88 ASP A N 1
ATOM 694 C CA . ASP A 1 88 ? -15.752 14.357 -8.228 1.00 89.69 88 ASP A CA 1
ATOM 695 C C . ASP A 1 88 ? -14.684 15.175 -8.966 1.00 89.69 88 ASP A C 1
ATOM 697 O O . ASP A 1 88 ? -14.085 14.719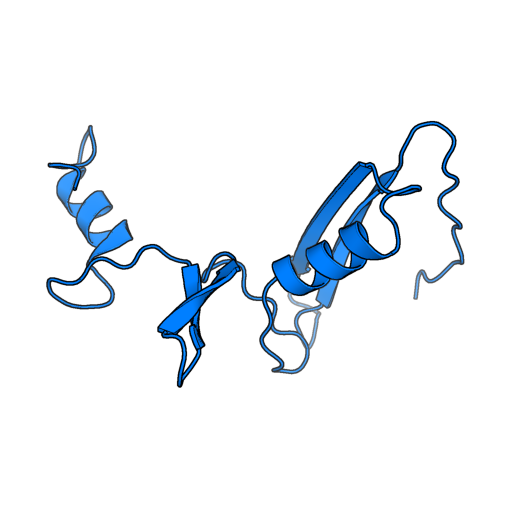 -9.945 1.00 89.69 88 ASP A O 1
ATOM 701 N N . ASN A 1 89 ? -14.408 16.381 -8.468 1.00 88.62 89 ASN A N 1
ATOM 702 C CA . ASN A 1 89 ? -13.304 17.198 -8.979 1.00 88.62 89 ASN A CA 1
ATOM 703 C C . ASN A 1 89 ? -11.944 16.525 -8.735 1.00 88.62 89 ASN A C 1
ATOM 705 O O . ASN A 1 89 ? -10.995 16.768 -9.481 1.00 88.62 89 ASN A O 1
ATOM 709 N N . ASP A 1 90 ? -11.866 15.660 -7.721 1.00 89.56 90 ASP A N 1
ATOM 710 C CA . ASP A 1 90 ? -10.638 15.021 -7.275 1.00 89.56 90 ASP A CA 1
ATOM 711 C C . ASP A 1 90 ? -10.874 13.626 -6.681 1.00 89.56 90 ASP A C 1
ATOM 713 O O . ASP A 1 90 ? -12.010 13.228 -6.418 1.00 89.56 90 ASP A O 1
ATOM 717 N N . GLU A 1 91 ? -9.799 12.873 -6.473 1.00 90.31 91 GLU A N 1
ATOM 718 C CA . GLU A 1 91 ? -9.840 11.628 -5.716 1.00 90.31 91 GLU A CA 1
ATOM 719 C C . GLU A 1 91 ? -10.153 11.904 -4.241 1.00 90.31 91 GLU A C 1
ATOM 721 O O . GLU A 1 91 ? -9.522 12.739 -3.593 1.00 90.31 91 GLU A O 1
ATOM 726 N N . ARG A 1 92 ? -11.113 11.160 -3.688 1.00 91.06 92 ARG A N 1
ATOM 727 C CA . ARG A 1 92 ? -11.345 11.085 -2.246 1.00 91.06 92 ARG A CA 1
ATOM 728 C C . ARG A 1 92 ? -10.807 9.774 -1.700 1.00 91.06 92 ARG A C 1
ATOM 730 O O . ARG A 1 92 ? -10.918 8.732 -2.339 1.00 91.06 92 ARG A O 1
ATOM 737 N N . VAL A 1 93 ? -10.287 9.818 -0.484 1.00 91.94 93 VAL A N 1
ATOM 738 C CA . VAL A 1 93 ? -9.774 8.636 0.208 1.00 91.94 93 VAL A CA 1
ATOM 739 C C . VAL A 1 93 ? -10.837 8.118 1.169 1.00 91.94 93 VAL A C 1
ATOM 741 O O . VAL A 1 93 ? -11.355 8.871 1.993 1.00 91.94 93 VAL A O 1
ATOM 744 N N . ILE A 1 94 ? -11.176 6.836 1.055 1.00 92.94 94 ILE A N 1
ATOM 745 C CA . ILE A 1 94 ? -12.157 6.159 1.906 1.00 92.94 94 ILE A CA 1
ATOM 746 C C . ILE A 1 94 ? -11.424 5.141 2.771 1.00 92.94 94 ILE A C 1
ATOM 748 O O . ILE A 1 94 ? -10.690 4.297 2.259 1.00 92.94 94 ILE A O 1
ATOM 752 N N . LEU A 1 95 ? -11.648 5.211 4.082 1.00 93.44 95 LEU A N 1
ATOM 753 C CA . LEU A 1 95 ? -11.111 4.270 5.055 1.00 93.44 95 LEU A CA 1
ATOM 754 C C . LEU A 1 95 ? -12.239 3.395 5.599 1.00 93.44 95 LEU A C 1
ATOM 756 O O . LEU A 1 95 ? -13.163 3.880 6.249 1.00 93.44 95 LEU A O 1
ATOM 760 N N . PHE A 1 96 ? -12.139 2.099 5.345 1.00 94.12 96 PHE A N 1
ATOM 761 C CA . PHE A 1 96 ? -12.971 1.081 5.964 1.00 94.12 96 PHE A CA 1
ATOM 762 C C . PHE A 1 96 ? -12.263 0.548 7.203 1.00 94.12 96 PHE A C 1
ATOM 764 O O . PHE A 1 96 ? -11.075 0.229 7.148 1.00 94.12 96 PHE A O 1
ATOM 771 N N . LEU A 1 97 ? -13.000 0.430 8.306 1.00 94.06 97 LEU A N 1
ATOM 772 C CA . LEU A 1 97 ? -12.502 -0.116 9.564 1.00 94.06 97 LEU A CA 1
ATOM 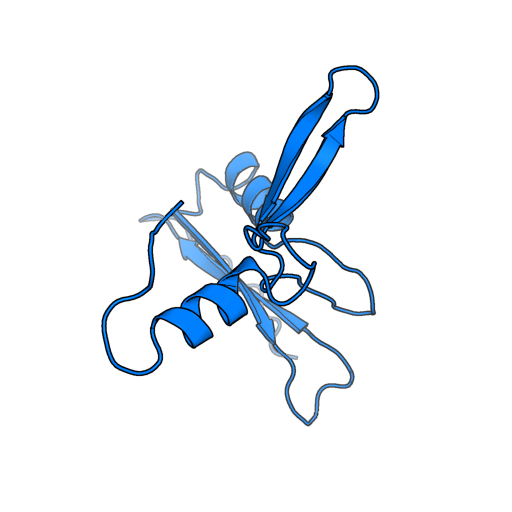773 C C . LEU A 1 97 ? -13.322 -1.342 9.952 1.00 94.06 97 LEU A C 1
ATOM 775 O O . LEU A 1 97 ? -14.554 -1.301 9.978 1.00 94.06 97 LEU A O 1
ATOM 779 N N . LYS A 1 98 ? -12.628 -2.421 10.298 1.00 93.50 98 LYS A N 1
ATOM 780 C CA . LYS A 1 98 ? -13.193 -3.556 11.016 1.00 93.50 98 LYS A CA 1
ATOM 781 C C . LYS A 1 98 ? -12.914 -3.340 12.496 1.00 93.50 98 LYS A C 1
ATOM 783 O O . LYS A 1 98 ? -11.763 -3.349 12.916 1.00 93.50 98 LYS A O 1
ATOM 788 N N . MET A 1 99 ? -13.959 -3.121 13.282 1.00 94.75 99 MET A N 1
ATOM 789 C CA . MET A 1 99 ? -13.832 -2.890 14.723 1.00 94.75 99 MET A CA 1
ATOM 790 C C . MET A 1 99 ? -13.694 -4.213 15.477 1.00 94.75 99 MET A C 1
ATOM 792 O O . MET A 1 99 ? -14.317 -5.209 15.103 1.00 94.75 99 MET A O 1
ATOM 796 N N . LYS A 1 100 ? -12.932 -4.214 16.573 1.00 94.12 100 LYS A N 1
ATOM 797 C CA . LYS A 1 100 ? -12.862 -5.359 17.487 1.00 94.12 100 LYS A CA 1
ATOM 798 C C . LYS A 1 100 ? -14.202 -5.583 18.203 1.00 94.12 100 LYS A C 1
ATOM 800 O O . LYS A 1 100 ? -14.955 -4.627 18.418 1.00 94.12 100 LYS A O 1
ATOM 805 N N . PRO A 1 101 ? -14.501 -6.821 18.642 1.00 88.88 101 PRO A N 1
ATOM 806 C CA . PRO A 1 101 ? -15.679 -7.094 19.460 1.00 88.88 101 PRO A CA 1
ATOM 807 C C . PRO A 1 101 ? -15.705 -6.182 20.697 1.00 88.88 101 PRO A C 1
ATOM 809 O O . PRO A 1 101 ? -14.763 -6.189 21.487 1.00 88.88 101 PRO A O 1
ATOM 812 N N . ASN A 1 102 ? -16.792 -5.420 20.866 1.00 84.56 102 ASN A N 1
ATOM 813 C CA . ASN A 1 102 ? -17.029 -4.423 21.928 1.00 84.56 102 ASN A CA 1
ATOM 814 C C . ASN A 1 102 ? -16.361 -3.045 21.761 1.00 84.56 102 ASN A C 1
ATOM 816 O O . ASN A 1 102 ? -16.550 -2.187 22.623 1.00 84.56 102 ASN A O 1
ATOM 820 N N . ALA A 1 103 ? -15.645 -2.786 20.664 1.00 85.94 103 ALA A N 1
ATOM 821 C CA . ALA A 1 103 ? -15.218 -1.431 20.326 1.00 85.94 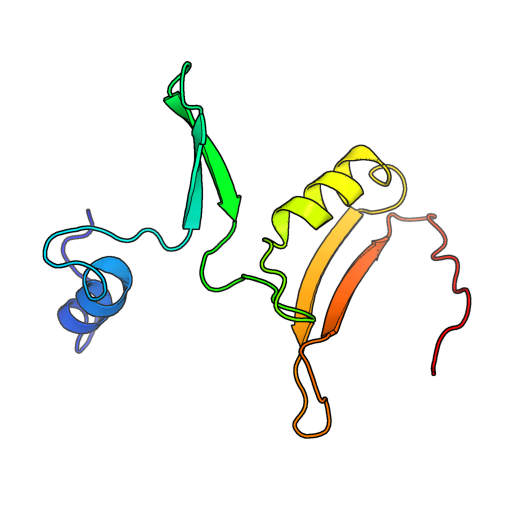103 ALA A CA 1
ATOM 822 C C . ALA A 1 103 ? -16.366 -0.694 19.616 1.00 85.94 103 ALA A C 1
ATOM 824 O O . ALA A 1 103 ? -16.821 -1.103 18.546 1.00 85.94 103 ALA A O 1
ATOM 825 N N . ALA A 1 104 ? -16.864 0.385 20.220 1.00 78.06 104 ALA A N 1
ATOM 826 C CA . ALA A 1 104 ? -17.895 1.208 19.600 1.00 78.06 104 ALA A CA 1
ATOM 827 C C . ALA A 1 104 ? -17.282 2.069 18.488 1.00 78.06 104 ALA A C 1
ATOM 829 O O . ALA A 1 104 ? -16.337 2.821 18.723 1.00 78.06 104 ALA A O 1
ATOM 830 N N . PHE A 1 105 ? -17.854 2.008 17.285 1.00 74.50 105 PHE A N 1
ATOM 831 C CA . PHE A 1 105 ? -17.603 3.027 16.273 1.00 74.50 105 PHE A CA 1
ATOM 832 C C . PHE A 1 105 ? -18.377 4.287 16.678 1.00 74.50 105 PHE A C 1
ATOM 834 O O . PHE A 1 105 ? -19.608 4.303 16.634 1.00 74.50 105 PHE A O 1
ATOM 841 N N . LEU A 1 106 ? -17.675 5.328 17.134 1.00 63.97 106 LEU A N 1
ATOM 842 C CA . LEU A 1 106 ? -18.304 6.608 17.457 1.00 63.97 106 LEU A CA 1
ATOM 843 C C . LEU A 1 106 ? -18.732 7.282 16.152 1.00 63.97 106 LEU A C 1
ATOM 845 O O . LEU A 1 106 ? -17.948 7.961 1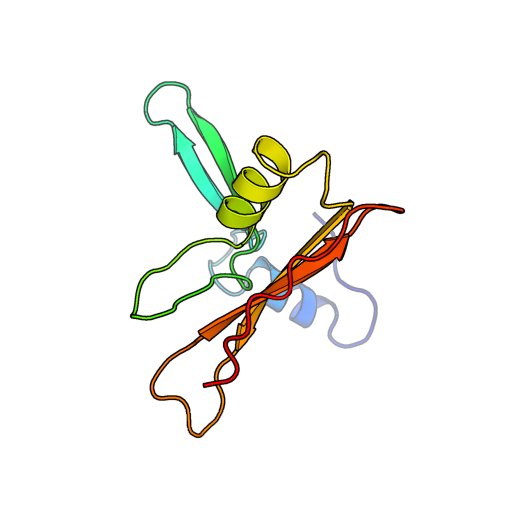5.490 1.00 63.97 106 LEU A O 1
ATOM 849 N N . GLN A 1 107 ? -19.987 7.068 15.770 1.00 58.16 107 GLN A N 1
ATOM 850 C CA . GLN A 1 107 ? -20.592 7.676 14.596 1.00 58.16 107 GLN A CA 1
ATOM 851 C C . GLN A 1 107 ? -20.879 9.157 14.875 1.00 58.16 107 GLN A C 1
ATOM 853 O O . GLN A 1 107 ? -22.005 9.545 15.169 1.00 58.16 107 GLN A O 1
ATOM 858 N N . ASN A 1 108 ? -19.852 10.002 14.790 1.00 51.44 108 ASN A N 1
ATOM 859 C CA . ASN A 1 108 ? -20.063 11.437 14.646 1.00 51.44 108 ASN A CA 1
ATOM 860 C C . ASN A 1 108 ? -20.333 11.719 13.166 1.00 51.44 108 ASN A C 1
ATOM 862 O O . ASN A 1 108 ? -19.423 11.786 12.344 1.00 51.44 108 ASN A O 1
ATOM 866 N N . SER A 1 109 ? -21.626 11.807 12.862 1.00 51.19 109 SER A N 1
ATOM 867 C CA . SER A 1 109 ? -22.245 12.293 11.628 1.00 51.19 109 SER A CA 1
ATOM 868 C C . SER A 1 109 ? -21.369 13.245 10.805 1.00 51.19 109 SER A C 1
ATOM 870 O O . SER A 1 109 ? -21.161 14.388 11.213 1.00 51.19 109 SER A O 1
ATOM 872 N N . ARG A 1 110 ? -20.953 12.806 9.614 1.00 47.28 110 ARG A N 1
ATOM 873 C CA . ARG A 1 110 ? -20.707 13.673 8.453 1.00 47.28 110 ARG A CA 1
ATOM 874 C C . ARG A 1 110 ? -21.084 12.925 7.176 1.00 47.28 110 ARG A C 1
ATOM 876 O O . ARG A 1 110 ? -20.225 12.441 6.449 1.00 47.28 110 ARG A O 1
ATOM 883 N N . ASP A 1 111 ? -22.392 12.826 6.967 1.00 43.12 111 ASP A N 1
ATOM 884 C CA . ASP A 1 111 ? -22.974 12.804 5.629 1.00 43.12 111 ASP A CA 1
ATOM 885 C C . ASP A 1 111 ? -23.193 14.271 5.223 1.00 43.12 111 ASP A C 1
ATOM 887 O O . ASP A 1 111 ? -24.236 14.843 5.526 1.00 43.12 111 ASP A O 1
ATOM 891 N N . GLU A 1 112 ? -22.184 14.892 4.610 1.00 35.12 112 GLU A N 1
ATOM 892 C CA . GLU A 1 112 ? -22.331 16.056 3.718 1.00 35.12 112 GLU A CA 1
ATOM 893 C C . GLU A 1 112 ? -21.390 15.879 2.521 1.00 35.12 112 GLU A C 1
ATOM 895 O O . GLU A 1 112 ? -20.190 15.588 2.745 1.00 35.12 112 GLU A O 1
#

Sequence (112 aa):
MPVSFWGQDGNKRYHKAYFAEFDGVWTHGDFVSTHPITKQLFSQGRADGVLNPSGVRFGSSEIYQVIESVFSNEVEDSLCVGQRRPSDNDERVILFLKMKPNAAFLQNSRDE